Protein AF-A0A935HJB1-F1 (afdb_monomer_lite)

pLDDT: mean 74.53, std 11.17, range [46.72, 91.25]

Secondary structure (DSSP, 8-state):
--SHHHHHHHHHHHHHHH-GGGGGS-HHHHHHHHHHHHHH-TTS--SSSSHHHHHHHHHHHHHHHHHHHHHHHHHHHHHHHHHHT-SSPBTTB-HHHHHHHHHHHHHSTTS-HHHHTT---

Structure (mmCIF, N/CA/C/O backbone):
data_AF-A0A935HJB1-F1
#
_entry.id   AF-A0A935HJB1-F1
#
loop_
_atom_site.group_PDB
_atom_site.id
_atom_site.type_symbol
_atom_site.label_atom_id
_atom_site.label_alt_id
_atom_site.label_comp_id
_atom_site.label_asym_id
_atom_site.label_entity_id
_atom_site.label_seq_id
_atom_site.pdbx_PDB_ins_code
_atom_site.Cartn_x
_atom_site.Cartn_y
_atom_site.Cartn_z
_atom_site.occupancy
_atom_site.B_iso_or_equi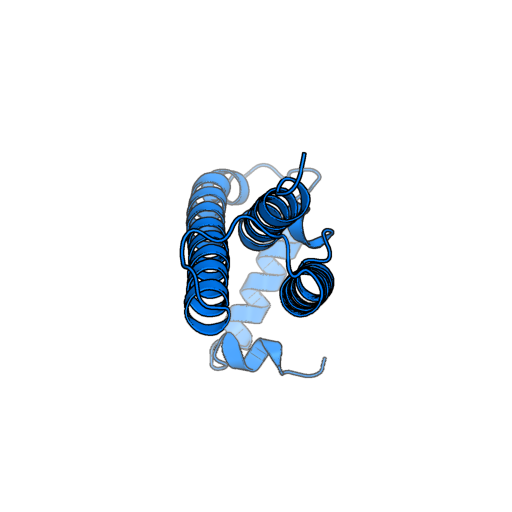v
_atom_site.auth_seq_id
_atom_site.auth_comp_id
_atom_site.auth_asym_id
_atom_site.auth_atom_id
_atom_site.pdbx_PDB_model_num
ATOM 1 N N . MET A 1 1 ? -1.712 -3.193 -26.357 1.00 46.72 1 MET A N 1
ATOM 2 C CA . MET A 1 1 ? -2.070 -2.939 -24.944 1.00 46.72 1 MET A CA 1
ATOM 3 C C . MET A 1 1 ? -1.018 -3.613 -24.056 1.00 46.72 1 MET A C 1
ATOM 5 O O . MET A 1 1 ? -1.243 -4.732 -23.634 1.00 46.72 1 MET A O 1
ATOM 9 N N . LYS A 1 2 ? 0.177 -3.027 -23.867 1.00 56.25 2 LYS A N 1
ATOM 10 C CA . LYS A 1 2 ? 1.328 -3.751 -23.267 1.00 56.25 2 LYS A CA 1
ATOM 11 C C . LYS A 1 2 ? 1.563 -3.506 -21.764 1.00 56.25 2 LYS A C 1
ATOM 13 O O . LYS A 1 2 ? 2.264 -4.291 -21.146 1.00 56.25 2 LYS A O 1
ATOM 18 N N . ASN A 1 3 ? 0.924 -2.499 -21.151 1.00 61.81 3 ASN A N 1
ATOM 19 C CA . ASN A 1 3 ? 1.259 -2.077 -19.772 1.00 61.81 3 ASN A CA 1
ATOM 20 C C . ASN A 1 3 ? 0.084 -2.163 -18.785 1.00 61.81 3 ASN A C 1
ATOM 22 O O . ASN A 1 3 ? 0.254 -1.891 -17.601 1.00 61.81 3 ASN A O 1
ATOM 26 N N . GLY A 1 4 ? -1.119 -2.512 -19.258 1.00 67.38 4 GLY A N 1
ATOM 27 C CA . GLY A 1 4 ? -2.350 -2.409 -18.463 1.00 67.38 4 GLY A CA 1
ATOM 28 C C . GLY A 1 4 ? -2.347 -3.267 -17.195 1.00 67.38 4 GLY A C 1
ATOM 29 O O . GLY A 1 4 ? -2.887 -2.840 -16.181 1.00 67.38 4 GLY A O 1
ATOM 30 N N . GLY A 1 5 ? -1.686 -4.430 -17.225 1.00 79.31 5 GLY A N 1
ATOM 31 C CA . GLY A 1 5 ? -1.626 -5.340 -16.078 1.00 79.31 5 GLY A CA 1
ATOM 32 C C . GLY A 1 5 ? -0.888 -4.756 -14.872 1.00 79.31 5 GLY A C 1
ATOM 33 O O . GLY A 1 5 ? -1.372 -4.868 -13.753 1.00 79.31 5 GLY A O 1
ATOM 34 N N . LEU A 1 6 ? 0.235 -4.065 -15.086 1.00 81.25 6 LEU A N 1
ATOM 35 C CA . LEU A 1 6 ? 1.045 -3.511 -13.993 1.00 81.25 6 LEU A CA 1
ATOM 36 C C . LEU A 1 6 ? 0.350 -2.337 -13.292 1.00 81.25 6 LEU A C 1
ATOM 38 O O . LEU A 1 6 ? 0.355 -2.251 -12.066 1.00 81.25 6 LEU A O 1
ATOM 42 N N . TYR A 1 7 ? -0.311 -1.466 -14.059 1.00 83.19 7 TYR A N 1
ATOM 43 C CA . TYR A 1 7 ? -1.112 -0.380 -13.489 1.00 83.19 7 TYR A CA 1
ATOM 44 C C . TYR A 1 7 ? -2.337 -0.899 -12.733 1.00 83.19 7 TYR A C 1
ATOM 46 O O . TYR A 1 7 ? -2.711 -0.331 -11.711 1.00 83.19 7 TYR A O 1
ATOM 54 N N . LEU A 1 8 ? -2.943 -1.993 -13.202 1.00 85.31 8 LEU A N 1
ATOM 55 C CA . LEU A 1 8 ? -4.058 -2.637 -12.512 1.00 85.31 8 LEU A CA 1
ATOM 56 C C . LEU A 1 8 ? -3.609 -3.180 -11.149 1.00 85.31 8 LEU A C 1
ATOM 58 O O . LEU A 1 8 ? -4.276 -2.930 -10.150 1.00 85.31 8 LEU A O 1
ATOM 62 N N . ILE A 1 9 ? -2.445 -3.832 -11.087 1.00 87.12 9 ILE A N 1
ATOM 63 C CA . ILE A 1 9 ? -1.855 -4.312 -9.826 1.00 87.12 9 ILE A CA 1
ATOM 64 C C . ILE A 1 9 ? -1.595 -3.148 -8.866 1.00 87.12 9 ILE A C 1
ATOM 66 O O . ILE A 1 9 ? -1.889 -3.250 -7.680 1.00 87.12 9 ILE A O 1
ATOM 70 N N . LEU A 1 10 ? -1.125 -2.009 -9.375 1.00 86.75 10 LEU A N 1
ATOM 71 C CA . LEU A 1 10 ? -0.901 -0.816 -8.563 1.00 86.75 10 LEU A CA 1
ATOM 72 C C . LEU A 1 10 ? -2.198 -0.273 -7.941 1.00 86.75 10 LEU A C 1
ATOM 74 O O . LEU A 1 10 ? -2.214 0.097 -6.769 1.00 86.75 10 LEU A O 1
ATOM 78 N N . ILE A 1 11 ? -3.292 -0.263 -8.707 1.00 86.94 11 ILE A N 1
ATOM 79 C CA . ILE A 1 11 ? -4.617 0.129 -8.209 1.00 86.94 11 ILE A CA 1
ATOM 80 C C . ILE A 1 11 ? -5.119 -0.873 -7.163 1.00 86.94 11 ILE A C 1
ATOM 82 O O . ILE A 1 11 ? -5.669 -0.457 -6.147 1.00 86.94 11 ILE A O 1
ATOM 86 N N . ILE A 1 12 ? -4.912 -2.174 -7.384 1.00 88.12 12 ILE A N 1
ATOM 87 C CA . ILE A 1 12 ? -5.286 -3.211 -6.417 1.00 88.12 12 ILE A CA 1
ATOM 88 C C . ILE A 1 12 ? -4.550 -3.007 -5.092 1.00 88.12 12 ILE A C 1
ATOM 90 O O . ILE A 1 12 ? -5.205 -2.961 -4.057 1.00 88.12 12 ILE A O 1
ATOM 94 N N . LEU A 1 13 ? -3.230 -2.809 -5.127 1.00 87.94 13 LEU A N 1
ATOM 95 C CA . LEU A 1 13 ? -2.423 -2.570 -3.926 1.00 87.94 13 LEU A CA 1
ATOM 96 C C . LEU A 1 13 ? -2.867 -1.314 -3.178 1.00 87.94 13 LEU A C 1
ATOM 98 O O . LEU A 1 13 ? -2.955 -1.313 -1.956 1.00 87.94 13 LEU A O 1
ATOM 102 N N . PHE A 1 14 ? -3.188 -0.244 -3.909 1.00 87.62 14 PHE A N 1
ATOM 103 C CA . PHE A 1 14 ? -3.734 0.971 -3.311 1.00 87.62 14 PHE A CA 1
ATOM 104 C C . PHE A 1 14 ? -5.081 0.714 -2.614 1.00 87.62 14 PHE A C 1
ATOM 106 O O . PHE A 1 14 ? -5.334 1.253 -1.538 1.00 87.62 14 PHE A O 1
ATOM 113 N N . ILE A 1 15 ? -5.957 -0.094 -3.220 1.00 88.31 15 ILE A N 1
ATOM 114 C CA . ILE A 1 15 ? -7.264 -0.446 -2.649 1.00 88.31 15 ILE A CA 1
ATOM 115 C C . ILE A 1 15 ? -7.100 -1.333 -1.413 1.00 88.31 15 ILE A C 1
ATOM 117 O O . ILE A 1 15 ? -7.765 -1.086 -0.410 1.00 88.31 15 ILE A O 1
ATOM 121 N N . GLU A 1 16 ? -6.224 -2.333 -1.473 1.00 87.12 16 GLU A N 1
ATOM 122 C CA . GLU A 1 16 ? -5.931 -3.251 -0.371 1.00 87.12 16 GLU A CA 1
ATOM 123 C C . GLU A 1 16 ? -5.397 -2.511 0.858 1.00 87.12 16 GLU A C 1
ATOM 125 O O . GLU A 1 16 ? -5.900 -2.721 1.961 1.00 87.12 16 GLU A O 1
ATOM 130 N N . THR A 1 17 ? -4.444 -1.587 0.678 1.00 84.56 17 THR A N 1
ATOM 131 C CA . THR A 1 17 ? -3.885 -0.820 1.803 1.00 84.56 17 THR A CA 1
ATOM 132 C C . THR A 1 17 ? -4.755 0.361 2.229 1.00 84.56 17 THR A C 1
ATOM 134 O O . THR A 1 17 ? -4.675 0.798 3.377 1.00 84.56 17 THR A O 1
ATOM 137 N N . GLY A 1 18 ? -5.576 0.909 1.329 1.00 81.75 18 GLY A N 1
ATOM 138 C CA . GLY A 1 18 ? -6.344 2.128 1.581 1.00 81.75 18 GLY A CA 1
ATOM 139 C C . GLY A 1 18 ? -7.799 1.937 1.992 1.00 81.75 18 GLY A C 1
ATOM 140 O O . GLY A 1 18 ? -8.415 2.887 2.472 1.00 81.75 18 GLY A O 1
ATOM 141 N N . ILE A 1 19 ? -8.389 0.755 1.812 1.00 80.50 19 ILE A N 1
ATOM 142 C CA . ILE A 1 19 ? -9.814 0.521 2.078 1.00 80.50 19 ILE A CA 1
ATOM 143 C C . ILE A 1 19 ? -9.981 -0.757 2.901 1.00 80.50 19 ILE A C 1
ATOM 145 O O . ILE A 1 19 ? -9.435 -1.796 2.562 1.00 80.50 19 ILE A O 1
ATOM 149 N N . ILE A 1 20 ? 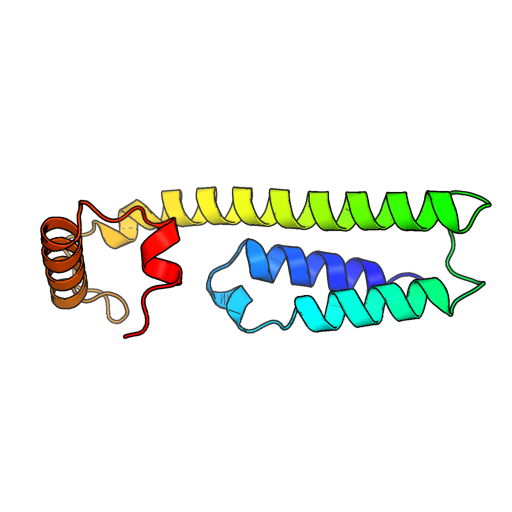-10.824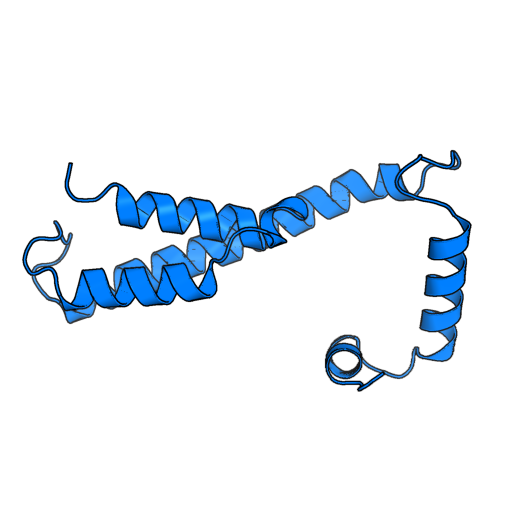 -0.719 3.942 1.00 71.12 20 ILE A N 1
ATOM 150 C CA . ILE A 1 20 ? -11.091 -1.885 4.814 1.00 71.12 20 ILE A CA 1
ATOM 151 C C . ILE A 1 20 ? -11.646 -3.084 4.016 1.00 71.12 20 ILE A C 1
ATOM 153 O O . ILE A 1 20 ? -11.283 -4.227 4.266 1.00 71.12 20 ILE A O 1
ATOM 157 N N . ILE A 1 21 ? -12.498 -2.826 3.018 1.00 73.00 21 ILE A N 1
ATOM 158 C CA . ILE A 1 21 ? -13.040 -3.845 2.094 1.00 73.00 21 ILE A CA 1
ATOM 159 C C . ILE A 1 21 ? -11.949 -4.401 1.157 1.00 73.00 21 ILE A C 1
ATOM 161 O O . ILE A 1 21 ? -12.082 -5.502 0.627 1.00 73.00 21 ILE A O 1
ATOM 165 N N . GLY A 1 22 ? -10.857 -3.656 0.975 1.00 74.56 22 GLY A N 1
ATOM 166 C CA . GLY A 1 22 ? -9.720 -4.037 0.149 1.00 74.56 22 GLY A CA 1
ATOM 167 C C . GLY A 1 22 ? -8.941 -5.245 0.668 1.00 74.56 22 GLY A C 1
ATOM 168 O O . GLY A 1 22 ? -8.260 -5.873 -0.131 1.00 74.56 22 GLY A O 1
ATOM 169 N N . PHE A 1 23 ? -9.104 -5.636 1.941 1.00 70.50 23 PHE A N 1
ATOM 170 C CA . PHE A 1 23 ? -8.439 -6.805 2.544 1.00 70.50 23 PHE A CA 1
ATOM 171 C C . PHE A 1 23 ? -8.730 -8.135 1.822 1.00 70.50 23 PHE A C 1
ATOM 173 O O . PHE A 1 23 ? -7.999 -9.107 1.974 1.00 70.50 23 PHE A O 1
ATOM 180 N N . PHE A 1 24 ? -9.802 -8.206 1.029 1.00 77.50 24 PHE A N 1
ATOM 181 C CA . PHE A 1 24 ? -10.106 -9.400 0.240 1.00 77.50 24 PHE A CA 1
ATOM 182 C C . PHE A 1 24 ? -9.228 -9.544 -1.018 1.00 77.50 24 PHE A C 1
ATOM 184 O O . PHE A 1 24 ? -9.194 -10.617 -1.622 1.00 77.50 24 PHE A O 1
ATOM 191 N N . LEU A 1 25 ? -8.549 -8.480 -1.459 1.00 83.44 25 LEU A N 1
ATOM 192 C CA . LEU A 1 25 ? -7.727 -8.525 -2.663 1.00 83.44 25 LEU A CA 1
ATOM 193 C C . LEU A 1 25 ? -6.333 -9.079 -2.327 1.00 83.44 25 LEU A C 1
ATOM 195 O O . LEU A 1 25 ? -5.693 -8.557 -1.426 1.00 83.44 25 LEU A O 1
ATOM 199 N N . PRO A 1 26 ? -5.834 -10.097 -3.052 1.00 79.81 26 PRO A N 1
ATOM 200 C CA . PRO A 1 26 ? -4.535 -10.700 -2.769 1.00 79.81 26 PRO A CA 1
ATOM 201 C C . PRO A 1 26 ? -3.400 -9.873 -3.391 1.00 79.81 26 PRO A C 1
ATOM 203 O O . PRO A 1 26 ? -2.955 -10.182 -4.499 1.00 79.81 26 PRO A O 1
ATOM 206 N N . GLY A 1 27 ? -2.916 -8.825 -2.721 1.00 81.81 27 GLY A N 1
ATOM 207 C CA . GLY A 1 27 ? -1.843 -7.996 -3.277 1.00 81.81 27 GLY A CA 1
ATOM 208 C C . GLY A 1 27 ? -0.455 -8.617 -3.215 1.00 81.81 27 GLY A C 1
ATOM 209 O O . GLY A 1 27 ? 0.292 -8.473 -4.185 1.00 81.81 27 GLY A O 1
ATOM 210 N N . ASP A 1 28 ? -0.107 -9.360 -2.157 1.00 83.50 28 ASP A N 1
ATOM 211 C CA . ASP A 1 28 ? 1.221 -9.994 -2.051 1.00 83.50 28 ASP A CA 1
ATOM 212 C C . ASP A 1 28 ? 1.512 -10.960 -3.218 1.00 83.50 28 ASP A C 1
ATOM 214 O O . ASP A 1 28 ? 2.565 -10.843 -3.858 1.00 83.50 28 ASP A O 1
ATOM 218 N N . PRO A 1 29 ? 0.588 -11.869 -3.602 1.00 88.12 29 PRO A N 1
ATOM 219 C CA . PRO A 1 29 ? 0.794 -12.720 -4.770 1.00 88.12 29 PRO A CA 1
ATOM 220 C C . PRO A 1 29 ? 0.843 -11.923 -6.080 1.00 88.12 29 PRO A C 1
ATOM 222 O O . PRO A 1 29 ? 1.587 -12.285 -6.990 1.00 88.12 29 PRO A O 1
ATOM 225 N N . LEU A 1 30 ? 0.087 -10.825 -6.192 1.00 86.56 30 LEU A N 1
ATOM 226 C CA . LEU A 1 30 ? 0.096 -9.970 -7.383 1.00 86.56 30 LEU A CA 1
ATOM 227 C C . LEU A 1 30 ? 1.411 -9.198 -7.531 1.00 86.56 30 LEU A C 1
ATOM 229 O O . LEU A 1 30 ? 1.885 -9.025 -8.654 1.00 86.56 30 LEU A O 1
ATOM 233 N N . LEU A 1 31 ? 2.037 -8.781 -6.428 1.00 86.62 31 LEU A N 1
ATOM 234 C CA . LEU A 1 31 ? 3.389 -8.221 -6.430 1.00 86.62 31 LEU A CA 1
ATOM 235 C C . LEU A 1 31 ? 4.422 -9.249 -6.892 1.00 86.62 31 LEU A C 1
ATOM 237 O O . LEU A 1 31 ? 5.289 -8.927 -7.702 1.00 86.62 31 LEU A O 1
ATOM 241 N N . PHE A 1 32 ? 4.302 -10.498 -6.443 1.00 86.69 32 PHE A N 1
ATOM 242 C CA . PHE A 1 32 ? 5.188 -11.568 -6.897 1.00 86.69 32 PHE A CA 1
ATOM 243 C C . PHE A 1 32 ? 5.038 -11.838 -8.403 1.00 86.69 32 PHE A C 1
ATOM 245 O O . PHE A 1 32 ? 6.027 -11.904 -9.137 1.00 86.69 32 PHE A O 1
ATOM 252 N N . VAL A 1 33 ? 3.796 -11.925 -8.889 1.00 86.81 33 VAL A N 1
ATOM 253 C CA . VAL A 1 33 ? 3.500 -12.111 -10.317 1.00 86.81 33 VAL A CA 1
ATOM 254 C C . VAL A 1 33 ? 3.973 -10.911 -11.142 1.00 86.81 33 VAL A C 1
ATOM 256 O O . VAL A 1 33 ? 4.537 -11.101 -12.218 1.00 86.81 33 VAL A O 1
ATOM 259 N N . SER A 1 34 ? 3.810 -9.679 -10.647 1.00 84.50 34 SER A N 1
ATOM 260 C CA . SER A 1 34 ? 4.279 -8.479 -11.353 1.00 84.50 34 SER A CA 1
ATOM 261 C C . SER A 1 34 ? 5.801 -8.468 -11.516 1.00 84.50 34 SER A C 1
ATOM 263 O O . SER A 1 34 ? 6.291 -8.191 -12.612 1.00 84.50 34 SER A O 1
ATOM 265 N N . GLY A 1 35 ? 6.543 -8.863 -10.475 1.00 83.50 35 GLY A N 1
ATOM 266 C CA . GLY A 1 35 ? 7.996 -9.018 -10.528 1.00 83.50 35 GLY A CA 1
ATOM 267 C C . GLY A 1 35 ? 8.438 -10.097 -11.519 1.00 83.50 35 GLY A C 1
ATOM 268 O O . GLY A 1 35 ? 9.367 -9.881 -12.296 1.00 83.50 35 GLY A O 1
ATOM 269 N N . MET A 1 36 ? 7.733 -11.231 -11.563 1.00 83.12 36 MET A N 1
ATOM 270 C CA . MET A 1 36 ? 8.010 -12.308 -12.521 1.00 83.12 36 MET A CA 1
ATOM 271 C C . MET A 1 36 ? 7.769 -11.873 -13.971 1.00 83.12 36 MET A C 1
ATOM 273 O O . MET A 1 36 ? 8.564 -12.198 -14.854 1.00 83.12 36 MET A O 1
ATOM 277 N N . ILE A 1 37 ? 6.706 -11.102 -14.217 1.00 80.06 37 ILE A N 1
ATOM 278 C CA . ILE A 1 37 ? 6.407 -10.536 -15.536 1.00 80.06 37 ILE A CA 1
ATOM 279 C C . ILE A 1 37 ? 7.496 -9.538 -15.946 1.00 80.06 37 ILE A C 1
ATOM 281 O O . ILE A 1 37 ? 7.960 -9.604 -17.078 1.00 80.06 37 ILE A O 1
ATOM 285 N N . MET A 1 38 ? 7.959 -8.666 -15.044 1.00 76.81 38 MET A N 1
ATOM 286 C CA . MET A 1 38 ? 9.068 -7.742 -15.339 1.00 76.81 38 MET A CA 1
ATOM 287 C C . MET A 1 38 ? 10.382 -8.460 -15.644 1.00 76.81 38 MET A C 1
ATOM 289 O O . MET A 1 38 ? 11.121 -8.029 -16.525 1.00 76.81 38 MET A O 1
ATOM 293 N N . ALA A 1 39 ? 10.670 -9.550 -14.930 1.00 77.12 39 ALA A N 1
ATOM 294 C CA . ALA A 1 39 ? 11.878 -10.341 -15.142 1.00 77.12 39 ALA A CA 1
ATOM 295 C C . ALA A 1 39 ? 11.849 -11.141 -16.455 1.00 77.12 39 ALA A C 1
ATOM 297 O O . ALA A 1 39 ? 12.904 -11.420 -17.017 1.00 77.12 39 ALA A O 1
ATOM 298 N N . SER A 1 40 ? 10.656 -11.514 -16.930 1.00 72.25 40 SER A N 1
ATOM 299 C CA . SER A 1 40 ? 10.475 -12.397 -18.093 1.00 72.25 40 SER A CA 1
ATOM 300 C C . SER A 1 40 ? 10.131 -11.652 -19.386 1.00 72.25 40 SER A C 1
ATOM 302 O O . SER A 1 40 ? 10.239 -12.222 -20.468 1.00 72.25 40 SER A O 1
ATOM 304 N N . ALA A 1 41 ? 9.665 -10.405 -19.296 1.00 64.81 41 ALA A N 1
ATOM 305 C CA . ALA A 1 41 ? 9.266 -9.615 -20.453 1.00 64.81 41 ALA A CA 1
ATOM 306 C C . ALA A 1 41 ? 10.392 -8.662 -20.887 1.00 64.81 41 ALA A C 1
ATOM 308 O O . ALA A 1 41 ? 10.585 -7.599 -20.296 1.00 64.81 41 ALA A O 1
ATOM 309 N N . ASP A 1 42 ? 11.070 -9.003 -21.986 1.00 58.47 42 ASP A N 1
ATOM 310 C CA . ASP A 1 42 ? 12.017 -8.118 -22.687 1.00 58.47 42 ASP A CA 1
ATOM 311 C C . ASP A 1 42 ? 11.339 -6.880 -23.315 1.00 58.47 42 ASP A C 1
ATOM 313 O O . ASP A 1 42 ? 11.996 -5.895 -23.643 1.00 58.47 42 ASP A O 1
ATOM 317 N N . GLU A 1 43 ? 10.010 -6.904 -23.477 1.00 55.16 43 GLU A N 1
ATOM 318 C CA . GLU A 1 43 ? 9.252 -5.920 -24.264 1.00 55.16 43 GLU A CA 1
ATOM 319 C C . GLU A 1 43 ? 8.356 -4.976 -23.449 1.00 55.16 43 GLU A C 1
ATOM 321 O O . GLU A 1 43 ? 7.439 -4.352 -24.004 1.00 55.16 43 GLU A O 1
ATOM 326 N N . VAL A 1 44 ? 8.551 -4.869 -22.136 1.00 57.53 44 VAL A N 1
ATOM 327 C CA . VAL A 1 44 ? 7.834 -3.829 -21.393 1.00 57.53 44 VAL A CA 1
ATOM 328 C C . VAL A 1 44 ? 8.415 -2.474 -21.837 1.00 57.53 44 VAL A C 1
ATOM 330 O O . VAL A 1 44 ? 9.634 -2.313 -21.862 1.00 57.53 44 VAL A O 1
ATOM 333 N N . PRO A 1 45 ? 7.588 -1.482 -22.216 1.00 55.75 45 PRO A N 1
ATOM 334 C CA . PRO A 1 45 ? 8.030 -0.136 -22.559 1.00 55.75 45 PRO A CA 1
ATOM 335 C C . PRO A 1 45 ? 8.576 0.526 -21.298 1.00 55.75 45 PRO A C 1
ATOM 337 O O . PRO A 1 45 ? 7.859 1.149 -20.512 1.00 55.75 45 PRO A O 1
ATOM 340 N N . TYR A 1 46 ? 9.856 0.307 -21.070 1.00 63.84 46 TYR A N 1
ATOM 341 C CA . TYR A 1 46 ? 10.580 0.840 -19.947 1.00 63.84 46 TYR A CA 1
ATOM 342 C C . TYR A 1 46 ? 11.015 2.274 -20.284 1.00 63.84 46 TYR A C 1
ATOM 344 O O . TYR A 1 46 ? 11.585 2.496 -21.350 1.00 63.84 46 TYR A O 1
ATOM 352 N N . PRO A 1 47 ? 10.786 3.270 -19.404 1.00 60.56 47 PRO A N 1
ATOM 353 C CA . PRO A 1 47 ? 11.290 4.631 -19.617 1.00 60.56 47 PRO A CA 1
ATOM 354 C C . PRO A 1 47 ? 12.825 4.717 -19.672 1.00 60.56 47 PRO A C 1
ATOM 356 O O . PRO A 1 47 ? 13.367 5.735 -20.088 1.00 60.56 47 PRO A O 1
ATOM 359 N N . PHE A 1 48 ? 13.525 3.654 -19.268 1.00 62.88 48 PHE A N 1
ATOM 360 C CA . PHE A 1 48 ? 14.978 3.569 -19.239 1.00 62.88 48 PHE A CA 1
ATOM 361 C C . PHE A 1 48 ? 15.451 2.329 -19.995 1.00 62.88 48 PHE A C 1
ATOM 363 O O . PHE A 1 48 ? 14.880 1.254 -19.841 1.00 62.88 48 PHE A O 1
ATOM 370 N N . SER A 1 49 ? 16.542 2.467 -20.747 1.00 62.44 49 SER A N 1
ATOM 371 C CA . SER A 1 49 ? 17.132 1.420 -21.595 1.00 62.44 49 SER A CA 1
ATOM 372 C C . SER A 1 49 ? 17.806 0.269 -20.827 1.00 62.44 49 SER A C 1
ATOM 374 O O . SER A 1 49 ? 18.471 -0.559 -21.438 1.00 62.44 49 SER A O 1
ATOM 376 N N . GLY A 1 50 ? 17.698 0.233 -19.494 1.00 65.88 50 GLY A N 1
ATOM 377 C CA . GLY A 1 50 ? 18.339 -0.767 -18.640 1.00 65.88 50 GLY A CA 1
ATOM 378 C C . GLY A 1 50 ? 17.339 -1.478 -17.730 1.00 65.88 50 GLY A C 1
ATOM 379 O O . GLY A 1 50 ? 16.463 -0.844 -17.143 1.00 65.88 50 GLY A O 1
ATOM 380 N N . HIS A 1 51 ? 17.519 -2.787 -17.549 1.00 67.38 51 HIS A N 1
ATOM 381 C CA . HIS A 1 51 ? 16.650 -3.616 -16.702 1.00 67.38 51 HIS A CA 1
ATOM 382 C C . HIS A 1 51 ? 16.697 -3.206 -15.216 1.00 67.38 51 HIS A C 1
ATOM 384 O O . HIS A 1 51 ? 15.665 -3.139 -14.552 1.00 67.38 51 HIS A O 1
ATOM 390 N N . ILE A 1 52 ? 17.882 -2.856 -14.698 1.00 72.19 52 ILE A N 1
ATOM 391 C CA . ILE A 1 52 ? 18.086 -2.451 -13.294 1.00 72.19 52 ILE A CA 1
ATOM 392 C C . ILE A 1 52 ? 17.346 -1.146 -12.939 1.00 72.19 52 ILE A C 1
ATOM 394 O O . ILE A 1 52 ? 16.562 -1.160 -11.989 1.00 72.19 52 ILE A O 1
ATOM 398 N N . PRO A 1 53 ? 17.529 -0.015 -13.659 1.00 77.06 53 PRO A N 1
ATOM 399 C CA . PRO A 1 53 ? 16.825 1.226 -13.322 1.00 77.06 53 PRO A CA 1
ATOM 400 C C . PRO A 1 53 ? 15.307 1.097 -13.468 1.00 77.06 53 PRO A C 1
ATOM 402 O O . PRO A 1 53 ? 14.561 1.796 -12.783 1.00 77.06 53 PRO A O 1
ATOM 405 N N . ASN A 1 54 ? 14.838 0.184 -14.320 1.00 77.19 54 ASN A N 1
ATOM 406 C CA . ASN A 1 54 ? 13.418 -0.050 -14.455 1.00 77.19 54 ASN A CA 1
ATOM 407 C C . ASN A 1 54 ? 12.790 -0.727 -13.230 1.00 77.19 54 ASN A C 1
ATOM 409 O O . ASN A 1 54 ? 11.743 -0.287 -12.754 1.00 77.19 54 ASN A O 1
ATOM 413 N N . LEU A 1 55 ? 13.464 -1.739 -12.683 1.00 78.94 55 LEU A N 1
ATOM 414 C CA . LEU A 1 55 ? 13.024 -2.407 -11.463 1.00 78.94 55 LEU A CA 1
ATOM 415 C C . LEU A 1 55 ? 12.879 -1.404 -10.310 1.00 78.94 55 LEU A C 1
ATOM 417 O O . LEU A 1 55 ? 11.843 -1.367 -9.650 1.00 78.94 55 LEU A O 1
ATOM 421 N N . PHE A 1 56 ? 13.877 -0.535 -10.117 1.00 84.00 56 PHE A N 1
ATOM 422 C CA . PHE A 1 56 ? 13.825 0.517 -9.097 1.00 84.00 56 PHE A CA 1
ATOM 423 C C . PHE A 1 56 ? 12.666 1.493 -9.311 1.00 84.00 56 PHE A C 1
ATOM 425 O O . PHE A 1 56 ? 12.016 1.882 -8.341 1.00 84.00 56 PHE A O 1
ATOM 432 N N . PHE A 1 57 ? 12.379 1.866 -10.561 1.00 85.50 57 PHE A N 1
ATOM 433 C CA . PHE A 1 57 ? 11.260 2.747 -10.884 1.00 85.50 57 PHE A CA 1
ATOM 434 C C . PHE A 1 57 ? 9.917 2.143 -10.457 1.00 85.50 57 PHE A C 1
ATOM 436 O O . PHE A 1 57 ? 9.146 2.798 -9.758 1.00 85.50 57 PHE A O 1
ATOM 443 N N . TRP A 1 58 ? 9.643 0.889 -10.821 1.00 83.81 58 TRP A N 1
ATOM 444 C CA . TRP A 1 58 ? 8.389 0.239 -10.435 1.00 83.81 58 TRP A CA 1
ATOM 445 C C . TRP A 1 58 ? 8.301 -0.061 -8.951 1.00 83.81 58 TRP A C 1
ATOM 447 O O . TRP A 1 58 ? 7.229 0.088 -8.372 1.00 83.81 58 TRP A O 1
ATOM 457 N N . MET A 1 59 ? 9.415 -0.432 -8.323 1.00 85.50 59 MET A N 1
ATOM 458 C CA . MET A 1 59 ? 9.459 -0.639 -6.882 1.00 85.50 59 MET A CA 1
ATOM 459 C C . MET A 1 59 ? 9.104 0.660 -6.147 1.00 85.50 59 MET A C 1
ATOM 461 O O . MET A 1 59 ? 8.223 0.657 -5.293 1.00 85.50 59 MET A O 1
ATOM 465 N N . ALA A 1 60 ? 9.686 1.792 -6.558 1.00 88.94 60 ALA A N 1
ATOM 466 C CA . ALA A 1 60 ? 9.332 3.106 -6.025 1.00 88.94 60 ALA A CA 1
ATOM 467 C C . ALA A 1 60 ? 7.862 3.470 -6.292 1.00 88.94 60 ALA A C 1
ATOM 469 O O . ALA A 1 60 ? 7.205 4.043 -5.424 1.00 88.94 60 ALA A O 1
ATOM 470 N N . LEU A 1 61 ? 7.326 3.113 -7.463 1.00 88.06 61 LEU A N 1
ATOM 471 C CA . LEU A 1 61 ? 5.932 3.369 -7.825 1.00 88.06 61 LEU A CA 1
ATOM 472 C C . LEU A 1 61 ? 4.957 2.557 -6.956 1.00 88.06 61 LEU A C 1
ATOM 474 O O . LEU A 1 61 ? 3.992 3.118 -6.439 1.00 88.06 61 LEU A O 1
ATOM 478 N N . PHE A 1 62 ? 5.223 1.263 -6.750 1.00 88.81 62 PHE A N 1
ATOM 479 C CA . PHE A 1 62 ? 4.431 0.407 -5.866 1.00 88.81 62 PHE A CA 1
ATOM 480 C C . PHE A 1 62 ? 4.518 0.873 -4.413 1.00 88.81 62 PHE A C 1
ATOM 482 O O . PHE A 1 62 ? 3.484 1.006 -3.766 1.00 88.81 62 PHE A O 1
ATOM 489 N N . THR A 1 63 ? 5.713 1.205 -3.917 1.00 89.25 63 THR A N 1
ATOM 490 C CA . THR A 1 63 ? 5.886 1.784 -2.577 1.00 89.25 63 THR A CA 1
ATOM 491 C C . THR A 1 63 ? 5.131 3.107 -2.431 1.00 89.25 63 THR A C 1
ATOM 493 O O . THR A 1 63 ? 4.455 3.332 -1.432 1.00 89.25 63 THR A O 1
ATOM 496 N N . GLY A 1 64 ? 5.191 3.987 -3.432 1.00 91.25 64 GLY A N 1
ATOM 497 C CA . GLY A 1 64 ? 4.437 5.239 -3.422 1.00 91.25 64 GLY A CA 1
ATOM 498 C C . GLY A 1 64 ? 2.926 5.005 -3.378 1.00 91.25 64 GLY A C 1
ATOM 499 O O . GLY A 1 64 ? 2.224 5.647 -2.598 1.00 91.25 64 GLY A O 1
ATOM 500 N N . ALA A 1 65 ? 2.429 4.049 -4.165 1.00 89.06 65 ALA A N 1
ATOM 501 C CA . ALA A 1 65 ? 1.019 3.682 -4.192 1.00 89.06 65 ALA A CA 1
ATOM 502 C C . ALA A 1 65 ? 0.539 3.111 -2.853 1.00 89.06 65 ALA A C 1
ATOM 504 O O . ALA A 1 65 ? -0.513 3.517 -2.366 1.00 89.06 65 ALA A O 1
ATOM 505 N N . THR A 1 66 ? 1.313 2.227 -2.219 1.00 87.25 66 THR A N 1
ATOM 506 C CA . THR A 1 66 ? 0.937 1.642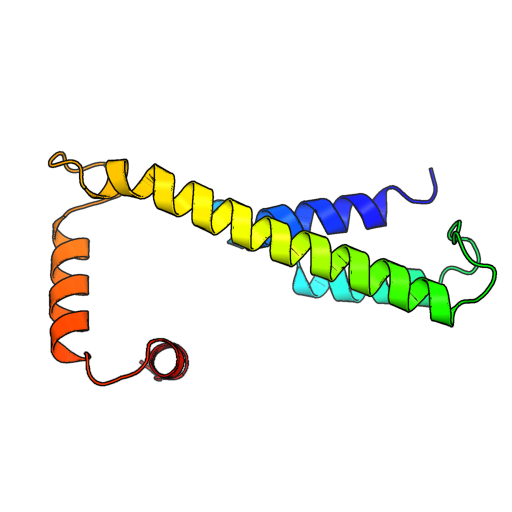 -0.925 1.00 87.25 66 THR A CA 1
ATOM 507 C C . THR A 1 66 ? 0.969 2.670 0.202 1.00 87.25 66 THR A C 1
ATOM 509 O O . THR A 1 66 ? 0.051 2.684 1.021 1.00 87.25 66 THR A O 1
ATOM 512 N N . ILE A 1 67 ? 1.955 3.577 0.217 1.00 90.25 67 ILE A N 1
ATOM 513 C CA . ILE A 1 67 ? 2.022 4.692 1.179 1.00 90.25 67 ILE A CA 1
ATOM 514 C C . ILE A 1 67 ? 0.822 5.631 1.006 1.00 90.25 67 ILE A C 1
ATOM 516 O O . ILE A 1 67 ? 0.186 6.004 1.993 1.00 90.25 67 ILE A O 1
ATOM 520 N N . LEU A 1 68 ? 0.493 6.001 -0.236 1.00 90.69 68 LEU A N 1
ATOM 521 C CA . LEU A 1 68 ? -0.675 6.834 -0.532 1.00 90.69 68 LEU A CA 1
ATOM 522 C C . LEU A 1 68 ? -1.979 6.137 -0.145 1.00 90.69 68 LEU A C 1
ATOM 524 O O . LEU A 1 68 ? -2.858 6.784 0.423 1.00 90.69 68 LEU A O 1
ATOM 528 N N . GLY A 1 69 ? -2.087 4.833 -0.409 1.00 87.81 69 GLY A N 1
ATOM 529 C CA . GLY A 1 69 ? -3.209 4.007 0.024 1.00 87.81 69 GLY A CA 1
ATOM 530 C C . GLY A 1 69 ? -3.361 4.058 1.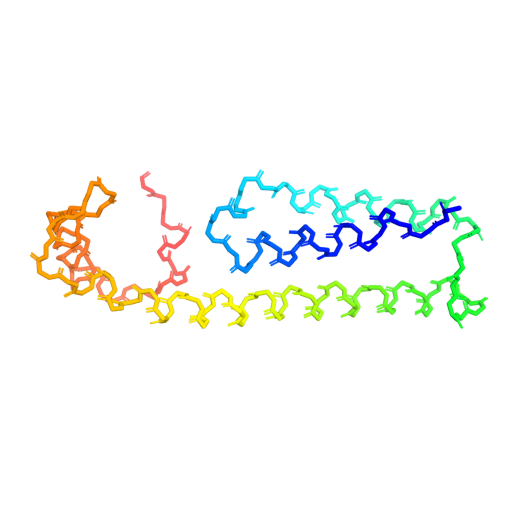538 1.00 87.81 69 GLY A C 1
ATOM 531 O O . GLY A 1 69 ? -4.412 4.452 2.026 1.00 87.81 69 GLY A O 1
ATOM 532 N N . ASN A 1 70 ? -2.286 3.821 2.292 1.00 87.88 70 ASN A N 1
ATOM 533 C CA . ASN A 1 70 ? -2.308 3.906 3.752 1.00 87.88 70 ASN A CA 1
ATOM 534 C C . ASN A 1 70 ? -2.729 5.298 4.261 1.00 87.88 70 ASN A C 1
ATOM 536 O O . ASN A 1 70 ? -3.541 5.413 5.178 1.00 87.88 70 ASN A O 1
ATOM 540 N N . PHE A 1 71 ? -2.228 6.375 3.648 1.00 89.31 71 PHE A N 1
ATOM 541 C CA . PHE A 1 71 ? -2.620 7.734 4.025 1.00 89.31 71 PHE A CA 1
ATOM 542 C C . PHE A 1 71 ? -4.105 8.000 3.740 1.00 89.31 71 PHE A C 1
ATOM 544 O O . PHE A 1 71 ? -4.811 8.586 4.565 1.00 89.31 71 PHE A O 1
ATOM 551 N N . PHE A 1 72 ? -4.600 7.524 2.595 1.00 89.31 72 PHE A N 1
ATOM 552 C CA . PHE A 1 72 ? -6.012 7.586 2.238 1.00 89.31 72 PHE A CA 1
ATOM 553 C C . PHE A 1 72 ? -6.873 6.767 3.206 1.00 89.31 72 PHE A C 1
ATOM 555 O O . PHE A 1 72 ? -7.894 7.267 3.672 1.00 89.31 72 PHE A O 1
ATOM 562 N N . GLY A 1 73 ? -6.435 5.563 3.571 1.00 87.06 73 GLY A N 1
ATOM 563 C CA . GLY A 1 73 ? -7.103 4.698 4.539 1.00 87.06 73 GLY A CA 1
ATOM 564 C C . GLY A 1 73 ? -7.153 5.308 5.932 1.00 87.06 73 GLY A C 1
ATOM 565 O O . GLY A 1 73 ? -8.208 5.299 6.565 1.00 87.06 73 GLY A O 1
ATOM 566 N N . TYR A 1 74 ? -6.068 5.941 6.381 1.00 84.94 74 TYR A N 1
ATOM 567 C CA . TYR A 1 74 ? -6.049 6.700 7.628 1.00 84.94 74 TYR A CA 1
ATOM 568 C C . TYR A 1 74 ? -7.036 7.869 7.591 1.00 84.94 74 TYR A C 1
ATOM 570 O O . TYR A 1 74 ? -7.835 8.040 8.512 1.00 84.94 74 TYR A O 1
ATOM 578 N N . TRP A 1 75 ? -7.024 8.662 6.517 1.00 86.00 75 TRP A N 1
ATOM 579 C CA . TRP A 1 75 ? -7.935 9.795 6.366 1.00 86.00 75 TRP A CA 1
ATOM 580 C C . TRP A 1 75 ? -9.402 9.351 6.294 1.00 86.00 75 TRP A C 1
ATOM 582 O O . TRP A 1 75 ? -10.270 9.939 6.945 1.00 86.00 75 TRP A O 1
ATOM 592 N N . PHE A 1 76 ? -9.680 8.279 5.552 1.00 84.38 76 PHE A N 1
ATOM 593 C CA . PHE A 1 76 ? -10.998 7.668 5.454 1.00 84.38 76 PHE A CA 1
ATOM 594 C C . PHE A 1 76 ? -11.452 7.145 6.821 1.00 84.38 76 PHE A C 1
ATOM 596 O O . PHE A 1 76 ? -12.522 7.520 7.294 1.00 84.38 76 PHE A O 1
ATOM 603 N N . GLY A 1 77 ? -10.613 6.378 7.519 1.00 79.69 77 GLY A N 1
ATOM 604 C CA . GLY A 1 77 ? -10.884 5.892 8.873 1.00 79.69 77 GLY A CA 1
ATOM 605 C C . GLY A 1 77 ? -11.121 7.027 9.874 1.00 79.69 77 GLY A C 1
ATOM 606 O O . GLY A 1 77 ? -12.081 6.987 10.645 1.00 79.69 77 GLY A O 1
ATOM 607 N N . TYR A 1 78 ? -10.321 8.094 9.812 1.00 79.81 78 TYR A N 1
ATOM 608 C CA . TYR A 1 78 ? -10.494 9.284 10.645 1.00 79.81 78 TYR A CA 1
ATOM 609 C C . TYR A 1 78 ? -11.835 9.978 10.380 1.00 79.81 78 TYR A C 1
ATOM 611 O O . TYR A 1 78 ? -12.522 10.380 11.317 1.00 79.81 78 TYR A O 1
ATOM 619 N N . LYS A 1 79 ? -12.265 10.067 9.118 1.00 79.75 79 LYS A N 1
ATOM 620 C CA . LYS A 1 79 ? -13.573 10.631 8.759 1.00 79.75 79 LYS A CA 1
ATOM 621 C C . LYS A 1 79 ? -14.729 9.744 9.236 1.00 79.75 79 LYS A C 1
ATOM 623 O O . LYS A 1 79 ? -15.727 10.252 9.749 1.00 79.75 79 LYS A O 1
ATOM 628 N N . PHE A 1 80 ? -14.575 8.422 9.142 1.00 72.44 80 PHE A N 1
ATOM 629 C CA . PHE A 1 80 ? -15.542 7.442 9.649 1.00 72.44 80 PHE A CA 1
ATOM 630 C C . PHE A 1 80 ? -15.564 7.333 11.182 1.00 72.44 80 PHE A C 1
ATOM 632 O O . PHE A 1 80 ? -16.536 6.822 11.739 1.00 72.44 80 PHE A O 1
ATOM 639 N N . LYS A 1 81 ? -14.580 7.899 11.893 1.00 62.91 81 LYS A N 1
ATOM 640 C CA . LYS A 1 81 ? -14.565 7.985 13.364 1.00 62.91 81 LYS A CA 1
ATOM 641 C C . LYS A 1 81 ? -15.840 8.617 13.932 1.00 62.91 81 LYS A C 1
ATOM 643 O O . LYS A 1 81 ? -16.323 8.186 14.978 1.00 62.91 81 LYS A O 1
ATOM 648 N N . HIS A 1 82 ? -16.422 9.595 13.233 1.00 65.25 82 HIS A N 1
ATOM 649 C CA . HIS A 1 82 ? -17.692 10.209 13.633 1.00 65.25 82 HIS A CA 1
ATOM 650 C C . HIS A 1 82 ? -18.878 9.236 13.580 1.00 65.25 82 HIS A C 1
ATOM 652 O O . HIS A 1 82 ? -19.796 9.373 14.383 1.00 65.25 82 HIS A O 1
ATOM 658 N N . VAL A 1 83 ? -18.857 8.249 12.678 1.00 62.66 83 VAL A N 1
ATOM 659 C CA . VAL A 1 83 ? -19.883 7.196 12.589 1.00 62.66 83 VAL A CA 1
ATOM 660 C C . VAL A 1 83 ? -19.747 6.231 13.767 1.00 62.66 83 VAL A C 1
ATOM 662 O O . VAL A 1 83 ? -20.744 5.889 14.391 1.00 62.66 83 VAL A O 1
ATOM 665 N N . VAL A 1 84 ? -18.513 5.880 14.140 1.00 59.75 84 VAL A N 1
ATOM 666 C CA . VAL A 1 84 ? -18.218 5.011 15.297 1.00 59.75 84 VAL A CA 1
ATOM 667 C C . VAL A 1 84 ? -18.629 5.650 16.630 1.00 59.75 84 VAL A C 1
ATOM 669 O O . VAL A 1 84 ? -19.027 4.955 17.561 1.00 59.75 84 VAL A O 1
ATOM 672 N N . HIS A 1 85 ? -18.551 6.980 16.730 1.00 58.59 85 HIS A N 1
ATOM 673 C CA . HIS A 1 85 ? -18.927 7.731 17.932 1.00 58.59 85 HIS A CA 1
ATOM 674 C C . HIS A 1 85 ? -20.411 8.120 18.011 1.00 58.59 85 HIS A C 1
ATOM 676 O O . HIS A 1 85 ? -20.816 8.743 18.998 1.00 58.59 85 HIS A O 1
ATOM 682 N N . ARG A 1 86 ? -21.243 7.784 17.014 1.00 60.41 86 ARG A N 1
ATOM 683 C CA . ARG A 1 86 ? -22.689 8.019 17.128 1.00 60.41 86 ARG A CA 1
ATOM 684 C C . ARG A 1 86 ? -23.283 7.130 18.224 1.00 60.41 86 ARG A C 1
ATOM 686 O O . ARG A 1 86 ? -22.901 5.979 18.395 1.00 60.41 86 ARG A O 1
ATOM 693 N N . LYS A 1 87 ? -24.234 7.695 18.978 1.00 55.12 87 LYS A N 1
ATOM 694 C CA . LYS A 1 87 ? -24.949 7.021 20.080 1.00 55.12 87 LYS A CA 1
ATOM 695 C C . LYS A 1 87 ? -25.917 5.925 19.609 1.00 55.12 87 LYS A C 1
ATOM 697 O O . LYS A 1 87 ? -26.476 5.225 20.444 1.00 55.12 87 LYS A O 1
ATOM 702 N N . GLU A 1 88 ? -26.130 5.805 18.305 1.00 59.94 88 GLU A N 1
ATOM 703 C CA . GLU A 1 88 ? -27.085 4.884 17.696 1.00 59.94 88 GLU A CA 1
ATOM 704 C C . GLU A 1 88 ? -26.374 3.574 17.332 1.00 59.94 88 GLU A C 1
ATOM 706 O O . GLU A 1 88 ? -25.394 3.584 16.583 1.00 59.94 88 GLU A O 1
ATOM 711 N N . ASP A 1 89 ? -26.855 2.445 17.862 1.00 57.88 89 ASP A N 1
ATOM 712 C CA . ASP A 1 89 ? -26.370 1.122 17.461 1.00 57.88 89 ASP A CA 1
ATOM 713 C C . ASP A 1 89 ? -26.646 0.919 15.965 1.00 57.88 89 ASP A C 1
ATOM 715 O O . ASP A 1 89 ? -27.791 0.925 15.513 1.00 57.88 89 ASP A O 1
ATOM 719 N N . THR A 1 90 ? -25.586 0.729 15.180 1.00 61.94 90 THR A N 1
ATOM 720 C CA . THR A 1 90 ? -25.714 0.404 13.755 1.00 61.94 90 THR A CA 1
ATOM 721 C C . THR A 1 90 ? -25.684 -1.116 13.597 1.00 61.94 90 THR A C 1
ATOM 723 O O . THR A 1 90 ? -24.996 -1.798 14.355 1.00 61.94 90 THR A O 1
ATOM 726 N N . TRP A 1 91 ? -26.365 -1.675 12.589 1.00 63.59 91 TRP A N 1
ATOM 727 C CA . TRP A 1 91 ? -26.352 -3.124 12.311 1.00 63.59 91 TRP A CA 1
ATOM 728 C C . TRP A 1 91 ? -24.930 -3.721 12.246 1.00 63.59 91 TRP A C 1
ATOM 730 O O . TRP A 1 91 ? -24.715 -4.849 12.681 1.00 63.59 91 TRP A O 1
ATOM 740 N N . PHE A 1 92 ? -23.954 -2.932 11.785 1.00 62.03 92 PHE A N 1
ATOM 741 C CA . PHE A 1 92 ? -22.548 -3.327 11.667 1.00 62.03 92 PHE A CA 1
ATOM 742 C C . PHE A 1 92 ? -21.687 -3.033 12.912 1.00 62.03 92 PHE A C 1
ATOM 744 O O . PHE A 1 92 ? -20.608 -3.598 13.057 1.00 62.03 92 PHE A O 1
ATOM 751 N N . LEU A 1 93 ? -22.131 -2.151 13.815 1.00 63.94 93 LEU A N 1
ATOM 752 C CA . LEU A 1 93 ? -21.336 -1.673 14.948 1.00 63.94 93 LEU A CA 1
ATOM 753 C C . LEU A 1 93 ? -22.194 -1.630 16.218 1.00 63.94 93 LEU A C 1
ATOM 755 O O . LEU A 1 93 ? -22.890 -0.651 16.482 1.00 63.94 93 LEU A O 1
ATOM 759 N N . LYS A 1 94 ? -22.123 -2.707 17.010 1.00 72.00 94 LYS A N 1
ATOM 760 C CA . LYS A 1 94 ? -22.781 -2.789 18.322 1.00 72.00 94 LYS A CA 1
ATOM 761 C C . LYS A 1 94 ? -21.866 -2.249 19.414 1.00 72.00 94 LYS A C 1
ATOM 763 O O . LYS A 1 94 ? -20.739 -2.729 19.560 1.00 72.00 94 LYS A O 1
ATOM 768 N N . ARG A 1 95 ? -22.373 -1.338 20.249 1.00 70.12 95 ARG A N 1
ATOM 769 C CA . ARG A 1 95 ? -21.621 -0.718 21.359 1.00 70.12 95 ARG A CA 1
ATOM 770 C C . ARG A 1 95 ? -21.007 -1.722 22.334 1.00 70.12 95 ARG A C 1
ATOM 772 O O . ARG A 1 95 ? -19.909 -1.476 22.824 1.00 70.12 95 ARG A O 1
ATOM 779 N N . LYS A 1 96 ? -21.666 -2.866 22.557 1.00 74.06 96 LYS A N 1
ATOM 780 C CA . LYS A 1 96 ? -21.173 -3.930 23.446 1.00 74.06 96 LYS A CA 1
ATOM 781 C C . LYS A 1 96 ? -19.761 -4.398 23.069 1.00 74.06 96 LYS A C 1
ATOM 783 O O . LYS A 1 96 ? -18.917 -4.508 23.944 1.00 74.06 96 LYS A O 1
ATOM 788 N N . HIS A 1 97 ? -19.479 -4.602 21.779 1.00 74.38 97 HIS A N 1
ATOM 789 C CA . HIS A 1 97 ? -18.148 -5.035 21.331 1.00 74.38 97 HIS A CA 1
ATOM 790 C C . HIS A 1 97 ? -17.098 -3.928 21.477 1.00 74.38 97 HIS A C 1
ATOM 792 O O . HIS A 1 97 ? -15.952 -4.212 21.804 1.00 74.38 97 HIS A O 1
ATOM 798 N N . VAL A 1 98 ? -17.495 -2.665 21.282 1.00 72.19 98 VAL A N 1
ATOM 799 C CA . VAL A 1 98 ? -16.604 -1.508 21.461 1.00 72.19 98 VAL A CA 1
ATOM 800 C C . VAL A 1 98 ? -16.213 -1.340 22.932 1.00 72.19 98 VAL A C 1
ATOM 802 O O . VAL A 1 98 ? -15.051 -1.084 23.222 1.00 72.19 98 VAL A O 1
ATOM 805 N N . GLN A 1 99 ? -17.161 -1.511 23.858 1.00 73.06 99 GLN A N 1
ATOM 806 C CA . GLN A 1 99 ? -16.890 -1.446 25.298 1.00 73.06 99 GLN A CA 1
ATOM 807 C C . GLN A 1 99 ? -16.008 -2.604 25.766 1.00 73.06 99 GLN A C 1
ATOM 809 O O . GLN A 1 99 ? -15.008 -2.353 26.422 1.00 73.06 99 GLN A O 1
ATOM 814 N N . THR A 1 100 ? -16.299 -3.840 25.351 1.00 75.44 100 THR A N 1
ATOM 815 C CA . THR A 1 100 ? -15.448 -4.993 25.689 1.00 75.44 100 THR A CA 1
ATOM 816 C C . THR A 1 100 ? -14.027 -4.840 25.145 1.00 75.44 100 THR A C 1
ATOM 818 O O . THR A 1 100 ? -13.073 -5.148 25.850 1.00 75.44 100 THR A O 1
ATOM 821 N N . ALA A 1 101 ? -13.861 -4.321 23.922 1.00 73.06 101 ALA A N 1
ATOM 822 C CA . ALA A 1 101 ? -12.535 -4.025 23.387 1.00 73.06 101 ALA A CA 1
ATOM 823 C C . ALA A 1 101 ? -11.824 -2.935 24.205 1.00 73.06 101 ALA A C 1
ATOM 825 O O . ALA A 1 101 ? -10.639 -3.065 24.478 1.00 73.06 101 ALA A O 1
ATOM 826 N N . HIS A 1 102 ? -12.534 -1.883 24.625 1.00 73.62 102 HIS A N 1
ATOM 827 C CA . HIS A 1 102 ? -11.961 -0.817 25.450 1.00 73.62 102 HIS A CA 1
ATOM 828 C C . HIS A 1 102 ? -11.503 -1.323 26.825 1.00 73.62 102 HIS A C 1
ATOM 830 O O . HIS A 1 102 ? -10.392 -1.014 27.237 1.00 73.62 102 HIS A O 1
ATOM 836 N N . GLU A 1 103 ? -12.316 -2.151 27.483 1.00 77.69 103 GLU A N 1
ATOM 837 C CA . GLU A 1 103 ? -11.979 -2.789 28.763 1.00 77.69 103 GLU A CA 1
ATOM 838 C C . GLU A 1 103 ? -10.782 -3.747 28.634 1.00 77.69 103 GLU A C 1
ATOM 840 O O . GLU A 1 103 ? -9.932 -3.798 29.520 1.00 77.69 103 GLU A O 1
ATOM 845 N N . PHE A 1 104 ? -10.678 -4.478 27.517 1.00 71.81 104 PHE A N 1
ATOM 846 C CA . PHE A 1 104 ? -9.512 -5.310 27.205 1.00 71.81 104 PHE A CA 1
ATOM 847 C C . PHE A 1 104 ? -8.257 -4.448 27.000 1.00 71.81 104 PHE A C 1
ATOM 849 O O . PHE A 1 104 ? -7.234 -4.683 27.631 1.00 71.81 104 PHE A O 1
ATOM 856 N N . TYR A 1 105 ? -8.353 -3.374 26.208 1.00 68.75 105 TYR A N 1
ATOM 857 C CA . TYR A 1 105 ? -7.240 -2.445 25.993 1.00 68.75 105 TYR A CA 1
ATOM 858 C C . TYR A 1 105 ? -6.778 -1.738 27.272 1.00 68.75 105 TYR A C 1
ATOM 860 O O . TYR A 1 105 ? -5.580 -1.539 27.425 1.00 68.75 105 TYR A O 1
ATOM 868 N N . GLU A 1 106 ? -7.679 -1.360 28.185 1.00 72.50 106 GLU A N 1
ATOM 869 C CA . GLU A 1 106 ? -7.288 -0.797 29.488 1.00 72.50 106 GLU A CA 1
ATOM 870 C C . GLU A 1 106 ? -6.550 -1.817 30.361 1.00 72.50 106 GLU A C 1
ATOM 872 O O . GLU A 1 106 ? -5.640 -1.451 31.104 1.00 72.50 106 GLU A O 1
ATOM 877 N N . LYS A 1 107 ? -6.917 -3.098 30.265 1.00 71.69 107 LYS A N 1
ATOM 878 C CA . LYS A 1 107 ? -6.307 -4.177 31.045 1.00 71.69 107 LYS A CA 1
ATOM 879 C C . LYS A 1 107 ? -4.949 -4.624 30.486 1.00 71.69 107 LYS A C 1
ATOM 881 O O . LYS A 1 107 ? -4.058 -4.940 31.270 1.00 71.69 107 LYS A O 1
ATOM 886 N N . GLU A 1 108 ? -4.778 -4.619 29.162 1.00 68.75 108 GLU A N 1
ATOM 887 C CA . GLU A 1 108 ? -3.531 -4.954 28.448 1.00 68.75 108 GLU A CA 1
ATOM 888 C C . GLU A 1 108 ? -2.657 -3.729 28.098 1.00 68.75 108 GLU A C 1
ATOM 890 O O . GLU A 1 108 ? -1.664 -3.879 27.387 1.00 68.75 108 GLU A O 1
ATOM 895 N N . ALA A 1 109 ? -2.988 -2.525 28.587 1.00 57.97 109 ALA A N 1
ATOM 896 C CA . ALA A 1 109 ? -2.409 -1.238 28.163 1.00 57.97 109 ALA A CA 1
ATOM 897 C C . ALA A 1 109 ? -0.869 -1.116 28.230 1.00 57.97 109 ALA A C 1
ATOM 899 O O . ALA A 1 109 ? -0.312 -0.172 27.671 1.00 57.97 109 ALA A O 1
ATOM 900 N N . ASP A 1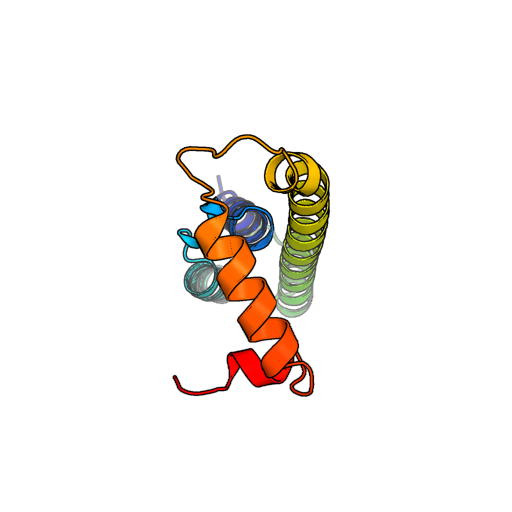 110 ? -0.184 -2.041 28.905 1.00 60.94 110 ASP A N 1
ATOM 901 C CA . ASP A 1 110 ? 1.278 -2.075 29.005 1.00 60.94 110 ASP A CA 1
ATOM 902 C C . ASP A 1 110 ? 1.955 -2.742 27.790 1.00 60.94 110 ASP A C 1
ATOM 904 O O . ASP A 1 110 ? 3.160 -2.606 27.584 1.00 60.94 110 ASP A O 1
ATOM 908 N N . LEU A 1 111 ? 1.191 -3.447 26.944 1.00 63.44 111 LEU A N 1
ATOM 909 C CA . LEU A 1 111 ? 1.701 -4.069 25.724 1.00 63.44 111 LEU A CA 1
ATOM 910 C C . LEU A 1 111 ? 1.592 -3.099 24.535 1.00 63.44 111 LEU A C 1
ATOM 912 O O . LEU A 1 111 ? 0.493 -2.701 24.141 1.00 63.44 111 LEU A O 1
ATOM 916 N N . PRO A 1 112 ? 2.718 -2.745 23.890 1.00 64.31 112 PRO A N 1
ATOM 917 C CA . PRO A 1 112 ? 2.711 -2.000 22.641 1.00 64.31 112 PRO A CA 1
ATOM 918 C C . PRO A 1 112 ? 1.818 -2.677 21.599 1.00 64.31 112 PRO A C 1
ATOM 920 O O . PRO A 1 112 ? 1.855 -3.896 21.439 1.00 64.31 112 PRO A O 1
ATOM 923 N N . LEU A 1 113 ? 1.087 -1.886 20.809 1.00 64.50 113 LEU A N 1
ATOM 924 C CA . LEU A 1 113 ? 0.207 -2.378 19.735 1.00 64.50 113 LEU A CA 1
ATOM 925 C C . LEU A 1 113 ? 0.923 -3.346 18.766 1.00 64.50 113 LEU A C 1
ATOM 927 O O . LEU A 1 113 ? 0.309 -4.237 18.189 1.00 64.50 113 LEU A O 1
ATOM 931 N N . GLN A 1 114 ? 2.238 -3.176 18.618 1.00 60.56 114 GLN A N 1
ATOM 932 C CA . GLN A 1 114 ? 3.113 -4.023 17.807 1.00 60.56 114 GLN A CA 1
ATOM 933 C C . GLN A 1 114 ? 3.331 -5.414 18.420 1.00 60.56 114 GLN A C 1
ATOM 935 O O . GLN A 1 114 ? 3.442 -6.379 17.678 1.00 60.56 114 GLN A O 1
ATOM 940 N N . LEU A 1 115 ? 3.367 -5.534 19.751 1.00 63.22 115 LEU A N 1
ATOM 941 C CA . LEU A 1 115 ? 3.521 -6.802 20.474 1.00 63.22 115 LEU A CA 1
ATOM 942 C C . LEU A 1 115 ? 2.219 -7.610 20.502 1.00 63.22 115 LEU A C 1
ATOM 944 O O . LEU A 1 115 ? 2.264 -8.835 20.438 1.00 63.22 115 LEU A O 1
ATOM 948 N N . LEU A 1 116 ? 1.067 -6.934 20.513 1.00 64.56 116 LEU A N 1
ATOM 949 C CA . LEU A 1 116 ? -0.247 -7.582 20.484 1.00 64.56 116 LEU A CA 1
ATOM 950 C C . LEU A 1 116 ? -0.470 -8.400 19.197 1.00 64.56 116 LEU A C 1
ATOM 952 O O . LEU A 1 116 ? -1.118 -9.439 19.231 1.00 64.56 116 LEU A O 1
ATOM 956 N N . ALA A 1 117 ? 0.119 -7.974 18.074 1.00 64.00 117 ALA A N 1
ATOM 957 C CA . ALA A 1 117 ? 0.046 -8.687 16.796 1.00 64.00 117 ALA A CA 1
ATOM 958 C C . ALA A 1 117 ? 0.800 -10.031 16.791 1.00 64.00 117 ALA A C 1
ATOM 960 O O . ALA A 1 117 ? 0.523 -10.885 15.953 1.00 64.00 117 ALA A O 1
ATOM 961 N N . PHE A 1 118 ? 1.744 -10.218 17.718 1.00 67.88 118 PHE A N 1
ATOM 962 C CA . PHE A 1 118 ? 2.522 -11.449 17.872 1.00 67.88 118 PHE A CA 1
ATOM 963 C C . PHE A 1 118 ? 2.088 -12.274 19.085 1.00 67.88 118 PHE A C 1
ATOM 965 O O . PHE A 1 118 ? 2.707 -13.299 19.367 1.00 67.88 118 PHE A O 1
ATOM 972 N N . TYR A 1 119 ? 1.051 -11.840 19.807 1.00 65.69 119 TYR A N 1
ATOM 973 C CA . TYR A 1 119 ? 0.523 -12.590 20.934 1.00 65.69 119 TYR A CA 1
ATOM 974 C C . TYR A 1 119 ? -0.293 -13.779 20.405 1.00 65.69 119 TYR A C 1
ATOM 976 O O . TYR A 1 119 ? -1.301 -13.566 19.725 1.00 65.69 119 TYR A O 1
ATOM 984 N N . PRO A 1 120 ? 0.129 -15.030 20.656 1.00 55.38 120 PRO A N 1
ATOM 985 C CA . PRO A 1 120 ? -0.672 -16.184 20.290 1.00 55.38 120 PRO A CA 1
ATOM 986 C C . PRO A 1 120 ? -1.872 -16.236 21.242 1.00 55.38 120 PRO A C 1
ATOM 988 O O . PRO A 1 120 ? -1.695 -16.401 22.448 1.00 55.38 120 PRO A O 1
ATOM 991 N N . LEU A 1 121 ? -3.076 -16.029 20.704 1.00 55.84 121 LEU A N 1
ATOM 992 C CA . LEU A 1 121 ? -4.333 -16.304 21.409 1.00 55.84 121 LEU A CA 1
ATOM 993 C C . LEU A 1 121 ? -4.457 -17.793 21.755 1.00 55.84 121 LEU A C 1
ATOM 995 O O . LEU A 1 121 ? -4.069 -18.626 20.902 1.00 55.84 121 LEU A O 1
#

Foldseek 3Di:
DQCVLLVVLLVLLLCLLQDPVSVVRDNVVSVVVSVVCLVPDPPRPAPDPDSVVRVVVSVVSSVVSNVVSNVNNVVVVVVCVVVQPDPDADPVHGVVVVVVVVVVCVVVVVDDPVVVVVDDD

Radius of gyration: 20.09 Å; chains: 1; bounding box: 45×27×56 Å

Sequence (121 aa):
MKNGGLYLILIILFIETGIIIGFFLPGDPLLFVSGMIMASADEVPYPFSGHIPNLFFWMALFTGATILGNFFGYWFGYKFKHVVHRKEDTWFLKRKHVQTAHEFYEKEADLPLQLLAFYPL